Protein AF-A0A0G0E574-F1 (afdb_monomer_lite)

Radius of gyration: 15.04 Å; chains: 1; bounding box: 35×26×37 Å

Sequence (130 aa):
MSYLTFFKLIHERKYHKAELSLINTIENILSTIKKNGISKKPILDFCKAIYFDFNENYLDWIKTTGGCAKEEIDKLHSIKHDNYLIAHCRDSACIDDLLYEIITMITETEEQKNLKDLKYNLDCYRRLFC

pLDDT: mean 83.03, std 11.06, range [54.38, 93.81]

Structure (mmCIF, N/CA/C/O backbone):
data_AF-A0A0G0E574-F1
#
_entry.id   AF-A0A0G0E574-F1
#
loop_
_atom_site.group_PDB
_atom_site.id
_atom_site.type_symbol
_atom_site.label_atom_id
_atom_site.label_alt_id
_atom_site.label_comp_id
_atom_site.label_asym_id
_atom_site.label_entity_id
_atom_site.label_seq_id
_atom_site.pdbx_PDB_ins_code
_atom_site.Cartn_x
_atom_site.Cartn_y
_atom_site.Cartn_z
_atom_site.occupancy
_atom_site.B_iso_or_equiv
_atom_site.auth_seq_id
_atom_site.auth_comp_id
_atom_site.auth_asym_id
_atom_site.auth_atom_id
_atom_site.pdbx_PDB_model_num
ATOM 1 N N . MET A 1 1 ? -3.951 -10.198 1.399 1.00 58.38 1 MET A N 1
ATOM 2 C CA . MET A 1 1 ? -3.223 -9.899 0.146 1.00 58.38 1 MET A CA 1
ATOM 3 C C . MET A 1 1 ? -1.746 -9.781 0.501 1.00 58.38 1 MET A C 1
ATOM 5 O O . MET A 1 1 ? -1.471 -9.242 1.563 1.00 58.38 1 MET A O 1
ATOM 9 N N . SER A 1 2 ? -0.818 -10.355 -0.272 1.00 76.50 2 SER A N 1
ATOM 10 C CA . SER A 1 2 ? 0.621 -10.307 0.055 1.00 76.50 2 SER A CA 1
ATOM 11 C C . SER A 1 2 ? 1.290 -9.078 -0.566 1.00 76.50 2 SER A C 1
ATOM 13 O O . SER A 1 2 ? 0.888 -8.646 -1.648 1.00 76.50 2 SER A O 1
ATOM 15 N N . TYR A 1 3 ? 2.340 -8.551 0.072 1.00 81.56 3 TYR A N 1
ATOM 16 C CA . TYR A 1 3 ? 3.125 -7.421 -0.448 1.00 81.56 3 TYR A CA 1
ATOM 17 C C . TYR A 1 3 ? 3.733 -7.702 -1.840 1.00 81.56 3 TYR A C 1
ATOM 19 O O . TYR A 1 3 ? 3.821 -6.807 -2.676 1.00 81.56 3 TYR A O 1
ATOM 27 N N . LEU A 1 4 ? 4.002 -8.978 -2.152 1.00 87.31 4 LEU A N 1
ATOM 28 C CA . LEU A 1 4 ? 4.423 -9.450 -3.480 1.00 87.31 4 LEU A CA 1
ATOM 29 C C . LEU A 1 4 ? 3.456 -9.056 -4.608 1.00 87.31 4 LEU A C 1
ATOM 31 O O . LEU A 1 4 ? 3.872 -8.879 -5.752 1.00 87.31 4 LEU A O 1
ATOM 35 N N . THR A 1 5 ? 2.162 -8.920 -4.301 1.00 90.50 5 THR A N 1
ATOM 36 C CA . THR A 1 5 ? 1.163 -8.490 -5.290 1.00 90.50 5 THR A CA 1
ATOM 37 C C . THR A 1 5 ? 1.434 -7.056 -5.739 1.00 90.50 5 THR A C 1
ATOM 39 O O . THR A 1 5 ? 1.385 -6.777 -6.936 1.00 90.50 5 THR A O 1
ATOM 42 N N . PHE A 1 6 ? 1.782 -6.163 -4.806 1.00 91.81 6 PHE A N 1
ATOM 43 C CA . PHE A 1 6 ? 2.151 -4.787 -5.137 1.00 91.81 6 PHE A CA 1
ATOM 44 C C . PHE A 1 6 ? 3.429 -4.746 -5.960 1.00 91.81 6 PHE A C 1
ATOM 46 O O . PHE A 1 6 ? 3.446 -4.082 -6.990 1.00 91.81 6 PHE A O 1
ATOM 53 N N . PHE A 1 7 ? 4.450 -5.517 -5.578 1.00 91.06 7 PHE A N 1
ATOM 54 C CA . PHE A 1 7 ? 5.713 -5.575 -6.321 1.00 91.06 7 PHE A CA 1
ATOM 55 C C . PHE A 1 7 ? 5.492 -5.958 -7.778 1.00 91.06 7 PHE A C 1
ATOM 57 O O . PHE A 1 7 ? 5.930 -5.248 -8.678 1.00 91.06 7 PHE A O 1
ATOM 64 N N . LYS A 1 8 ? 4.720 -7.021 -8.022 1.00 90.56 8 LYS A N 1
ATOM 65 C CA . LYS A 1 8 ? 4.393 -7.451 -9.381 1.00 90.56 8 LYS A CA 1
ATOM 66 C C . LYS A 1 8 ? 3.634 -6.376 -10.163 1.00 90.56 8 LYS A C 1
ATOM 68 O O . LYS A 1 8 ? 3.961 -6.119 -11.317 1.00 90.56 8 LYS A O 1
ATOM 73 N N . LEU A 1 9 ? 2.624 -5.749 -9.559 1.00 92.44 9 LEU A N 1
ATOM 74 C CA . LEU A 1 9 ? 1.823 -4.725 -10.237 1.00 92.44 9 LEU A CA 1
ATOM 75 C C . LEU A 1 9 ? 2.640 -3.472 -10.561 1.00 92.44 9 LEU A C 1
ATOM 77 O O . LEU A 1 9 ? 2.501 -2.937 -11.658 1.00 92.44 9 LEU A O 1
ATOM 81 N N . ILE A 1 10 ? 3.493 -3.029 -9.639 1.00 89.75 10 ILE A N 1
ATOM 82 C CA . ILE A 1 10 ? 4.394 -1.891 -9.836 1.00 89.75 10 ILE A CA 1
ATOM 83 C C . ILE A 1 10 ? 5.430 -2.200 -10.916 1.00 89.75 10 ILE A C 1
ATOM 85 O O . ILE A 1 10 ? 5.599 -1.400 -11.834 1.00 89.75 10 ILE A O 1
ATOM 89 N N . HIS A 1 11 ? 6.036 -3.387 -10.877 1.00 87.62 11 HIS A 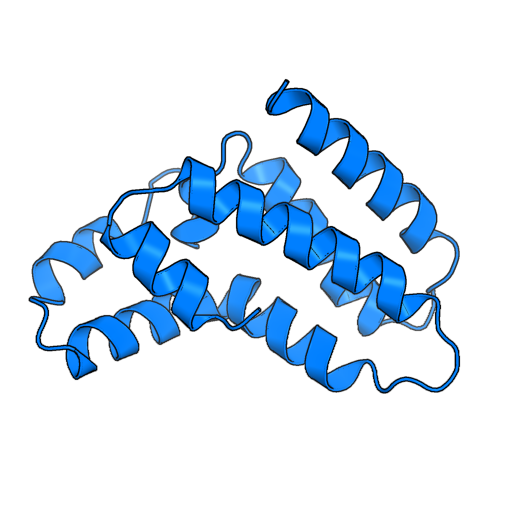N 1
ATOM 90 C CA . HIS A 1 11 ? 6.999 -3.827 -11.884 1.00 87.62 11 HIS A CA 1
ATOM 91 C C . HIS A 1 11 ? 6.392 -3.892 -13.291 1.00 87.62 11 HIS A C 1
ATOM 93 O O . HIS A 1 11 ? 6.981 -3.435 -14.265 1.00 87.62 11 HIS A O 1
ATOM 99 N N . GLU A 1 12 ? 5.157 -4.383 -13.403 1.00 88.75 12 GLU A N 1
ATOM 100 C CA . GLU A 1 12 ? 4.399 -4.407 -14.659 1.00 88.75 12 GLU A CA 1
ATOM 101 C C . GLU A 1 12 ? 3.798 -3.034 -15.034 1.00 88.75 12 GLU A C 1
ATOM 103 O O . GLU A 1 12 ? 3.011 -2.948 -15.980 1.00 88.75 12 GLU A O 1
ATOM 108 N N . ARG A 1 13 ? 4.125 -1.963 -14.293 1.00 88.50 13 ARG A N 1
ATOM 109 C CA . ARG A 1 13 ? 3.614 -0.588 -14.462 1.00 88.50 13 ARG A CA 1
ATOM 110 C C . ARG A 1 13 ? 2.087 -0.479 -14.423 1.00 88.50 13 ARG A C 1
ATOM 112 O O . ARG A 1 13 ? 1.484 0.438 -14.979 1.00 88.50 13 ARG A O 1
ATOM 119 N N . LYS A 1 14 ? 1.427 -1.410 -13.735 1.00 92.19 14 LYS A N 1
ATOM 120 C CA . LYS A 1 14 ? -0.027 -1.450 -13.521 1.00 92.19 14 LYS A CA 1
ATOM 121 C C . LYS A 1 14 ? -0.410 -0.620 -12.291 1.00 92.19 14 LYS A C 1
ATOM 123 O O . LYS A 1 14 ? -1.110 -1.115 -11.408 1.00 92.19 14 LYS A O 1
ATOM 128 N N . TYR A 1 15 ? 0.020 0.643 -12.248 1.00 90.69 15 TYR A N 1
ATOM 129 C CA . TYR A 1 15 ? -0.106 1.530 -11.081 1.00 90.69 15 TYR A CA 1
ATOM 130 C C . TYR A 1 15 ? -1.542 1.658 -10.572 1.00 90.69 15 TYR A C 1
ATOM 132 O O . TYR A 1 15 ? -1.799 1.415 -9.402 1.00 90.69 15 TYR A O 1
ATOM 140 N N . HIS A 1 16 ? -2.502 1.879 -11.471 1.00 91.81 16 HIS A N 1
ATOM 141 C CA . HIS A 1 16 ? -3.917 1.953 -11.103 1.00 91.81 16 HIS A CA 1
ATOM 142 C C . HIS A 1 16 ? -4.435 0.671 -10.423 1.00 91.81 16 HIS A C 1
ATOM 144 O O . HIS A 1 16 ? -5.230 0.725 -9.490 1.00 91.81 16 HIS A O 1
ATOM 150 N N . LYS A 1 17 ? -3.967 -0.512 -10.852 1.00 93.81 17 LYS A N 1
ATOM 151 C CA . LYS A 1 17 ? -4.337 -1.778 -10.198 1.00 93.81 17 LYS A CA 1
ATOM 152 C C . LYS A 1 17 ? -3.643 -1.939 -8.847 1.00 93.81 17 LYS A C 1
ATOM 154 O O . LYS A 1 17 ? -4.248 -2.501 -7.935 1.00 93.81 17 LYS A O 1
ATOM 159 N N . ALA A 1 18 ? -2.392 -1.488 -8.725 1.00 93.75 18 ALA A N 1
ATOM 160 C CA . ALA A 1 18 ? -1.659 -1.490 -7.459 1.00 93.75 18 ALA A CA 1
ATOM 161 C C . ALA A 1 18 ? -2.367 -0.601 -6.431 1.00 93.75 18 ALA A C 1
ATOM 163 O O . ALA A 1 18 ? -2.645 -1.036 -5.320 1.00 93.75 18 ALA A O 1
ATOM 164 N N . GLU A 1 19 ? -2.763 0.591 -6.852 1.00 93.56 19 GLU A N 1
ATOM 165 C CA . GLU A 1 19 ? -3.497 1.562 -6.055 1.00 93.56 19 GLU A CA 1
ATOM 166 C C . GLU A 1 19 ? -4.873 1.039 -5.606 1.00 93.56 19 GLU A C 1
ATOM 168 O O . GLU A 1 19 ? -5.169 1.022 -4.413 1.00 93.56 19 GLU A O 1
ATOM 173 N N . LEU A 1 20 ? -5.684 0.483 -6.516 1.00 92.62 20 LEU A N 1
ATOM 174 C CA . LEU A 1 20 ? -6.946 -0.178 -6.143 1.00 92.62 20 LEU A CA 1
ATOM 175 C C . LEU A 1 20 ? -6.730 -1.331 -5.151 1.00 92.62 20 LEU A C 1
ATOM 177 O O . LEU A 1 20 ? -7.525 -1.534 -4.233 1.00 92.62 20 LEU A O 1
ATOM 181 N N . SER A 1 21 ? -5.647 -2.093 -5.319 1.00 93.00 21 SER A N 1
ATOM 182 C CA . SER A 1 21 ? -5.291 -3.173 -4.393 1.00 93.00 21 SER A CA 1
ATOM 183 C C . SER A 1 21 ? -4.921 -2.633 -3.008 1.00 93.00 21 SER A C 1
ATOM 185 O O . SER A 1 21 ? -5.246 -3.267 -2.001 1.00 93.00 21 SER A O 1
ATOM 187 N N . LEU A 1 22 ? -4.291 -1.457 -2.943 1.00 93.12 22 LEU A N 1
ATOM 188 C CA . LEU A 1 22 ? -3.906 -0.794 -1.699 1.00 93.12 22 LEU A CA 1
ATOM 189 C C . LEU A 1 22 ? -5.149 -0.314 -0.953 1.00 93.12 22 LEU A C 1
ATOM 191 O O . LEU A 1 22 ? -5.332 -0.676 0.206 1.00 93.12 22 LEU A O 1
ATOM 195 N N . ILE A 1 23 ? -6.056 0.375 -1.648 1.00 92.62 23 ILE A N 1
ATOM 196 C CA . ILE A 1 23 ? -7.350 0.829 -1.114 1.00 92.62 23 ILE A CA 1
ATOM 197 C C . ILE A 1 23 ? -8.150 -0.344 -0.539 1.00 92.62 23 ILE A C 1
ATOM 199 O O . ILE A 1 23 ? -8.582 -0.301 0.612 1.00 92.62 23 ILE A O 1
ATOM 203 N N . ASN A 1 24 ? -8.306 -1.425 -1.309 1.00 91.88 24 ASN A N 1
ATOM 204 C CA . ASN A 1 24 ? -9.025 -2.617 -0.851 1.00 91.88 24 ASN A CA 1
ATOM 205 C C . ASN A 1 24 ? -8.341 -3.262 0.364 1.00 91.88 24 ASN A C 1
ATOM 207 O O . ASN A 1 24 ? -8.995 -3.845 1.231 1.00 91.88 24 ASN A O 1
ATOM 211 N N . THR A 1 25 ? -7.012 -3.191 0.441 1.00 91.81 25 THR A N 1
ATOM 212 C CA . THR A 1 25 ? -6.270 -3.702 1.596 1.00 91.81 25 THR A CA 1
ATOM 213 C C . THR A 1 25 ? -6.508 -2.835 2.829 1.00 91.81 25 THR A C 1
ATOM 215 O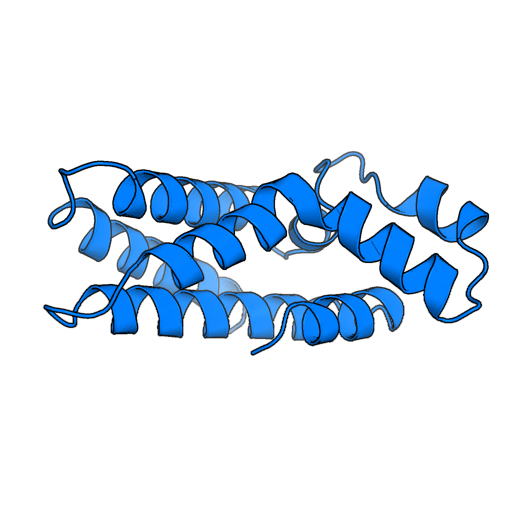 O . THR A 1 25 ? -6.808 -3.384 3.889 1.00 91.81 25 THR A O 1
ATOM 218 N N . ILE A 1 26 ? -6.474 -1.509 2.688 1.00 91.19 26 ILE A N 1
ATOM 219 C CA . ILE A 1 26 ? -6.800 -0.560 3.759 1.00 91.19 26 ILE A CA 1
ATOM 220 C C . ILE A 1 26 ? -8.226 -0.801 4.279 1.00 91.19 26 ILE A C 1
ATOM 222 O O . ILE A 1 26 ? -8.432 -0.927 5.484 1.00 91.19 26 ILE A O 1
ATOM 226 N N . GLU A 1 27 ? -9.210 -0.976 3.398 1.00 90.12 27 GLU A N 1
ATOM 227 C CA . GLU A 1 27 ? -10.597 -1.262 3.790 1.00 90.12 27 GLU A CA 1
ATOM 228 C C . GLU A 1 27 ? -10.721 -2.547 4.630 1.00 90.12 27 GLU A C 1
ATOM 230 O O . GLU A 1 27 ? -11.398 -2.582 5.669 1.00 90.12 27 GLU A O 1
ATOM 235 N N . ASN A 1 28 ? -10.021 -3.606 4.215 1.00 89.62 28 ASN A N 1
ATOM 236 C CA . ASN A 1 28 ? -9.964 -4.864 4.956 1.00 89.62 28 ASN A CA 1
ATOM 237 C C . ASN A 1 28 ? -9.306 -4.689 6.332 1.00 89.62 28 ASN A C 1
ATOM 239 O O . ASN A 1 28 ? -9.764 -5.279 7.317 1.00 89.62 28 ASN A O 1
ATOM 243 N N . ILE A 1 29 ? -8.265 -3.860 6.417 1.00 88.81 29 ILE A N 1
ATOM 244 C CA . ILE A 1 29 ? -7.578 -3.526 7.667 1.00 88.81 29 ILE A CA 1
ATOM 245 C C . ILE A 1 29 ? -8.531 -2.803 8.624 1.00 88.81 29 ILE A C 1
ATOM 247 O O . ILE A 1 29 ? -8.762 -3.292 9.734 1.00 88.81 29 ILE A O 1
ATOM 251 N N . LEU A 1 30 ? -9.165 -1.714 8.182 1.00 87.31 30 LEU A N 1
ATOM 252 C CA . LEU A 1 30 ? -10.114 -0.942 8.996 1.00 87.31 30 LEU A CA 1
ATOM 253 C C . LEU A 1 30 ? -11.312 -1.795 9.453 1.00 87.31 30 LEU A C 1
ATOM 255 O O . LEU A 1 30 ? -11.860 -1.596 10.541 1.00 87.31 30 LEU A O 1
ATOM 259 N N . SER A 1 31 ? -11.719 -2.776 8.646 1.00 86.69 31 SER A N 1
ATOM 260 C CA . SER A 1 31 ? -12.775 -3.735 8.999 1.00 86.69 31 SER A CA 1
ATOM 261 C C . SER A 1 31 ? -12.320 -4.782 10.020 1.00 86.69 31 SER A C 1
ATOM 263 O O . SER A 1 31 ? -13.121 -5.233 10.842 1.00 86.69 31 SER A O 1
ATOM 265 N N . THR A 1 32 ? -11.042 -5.161 9.992 1.00 84.62 32 THR A N 1
ATOM 266 C CA . THR A 1 32 ? -10.456 -6.151 10.907 1.00 84.62 32 THR A CA 1
ATOM 267 C C . THR A 1 32 ? -10.169 -5.550 12.278 1.00 84.62 32 THR A C 1
ATOM 269 O O . THR A 1 32 ? -10.464 -6.192 13.281 1.00 84.62 32 THR A O 1
ATOM 272 N N . ILE A 1 33 ? -9.693 -4.303 12.339 1.00 79.38 33 ILE A N 1
ATOM 273 C CA . ILE A 1 33 ? -9.398 -3.594 13.600 1.00 79.38 33 ILE A CA 1
ATOM 274 C C . ILE A 1 33 ? -10.639 -3.473 14.499 1.00 79.38 33 ILE A C 1
ATOM 276 O O . ILE A 1 33 ? -10.520 -3.479 15.720 1.00 79.38 33 ILE A O 1
ATOM 280 N N . LYS A 1 34 ? -11.845 -3.452 13.917 1.00 72.62 34 LYS A N 1
ATOM 281 C CA . LYS A 1 34 ? -13.119 -3.443 14.656 1.00 72.62 34 LYS A CA 1
ATOM 282 C C . LYS A 1 34 ? -13.382 -4.734 15.454 1.00 72.62 34 LYS A C 1
ATOM 284 O O . LYS A 1 34 ? -14.242 -4.745 16.333 1.00 72.62 34 LYS A O 1
ATOM 289 N N 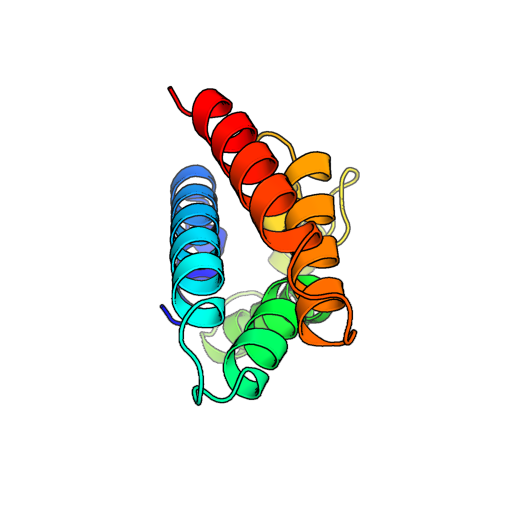. LYS A 1 35 ? -12.718 -5.847 15.128 1.00 74.56 35 LYS A N 1
ATOM 290 C CA . LYS A 1 35 ? -12.979 -7.151 15.751 1.00 74.56 35 LYS A CA 1
ATOM 291 C C . LYS A 1 35 ? -12.151 -7.302 17.030 1.00 74.56 35 LYS A C 1
ATOM 293 O O . LYS A 1 35 ? -10.944 -7.527 16.973 1.00 74.56 35 LYS A O 1
ATOM 298 N N . ASN A 1 36 ? -12.823 -7.223 18.179 1.00 67.44 36 ASN A N 1
ATOM 299 C CA . ASN A 1 36 ? -12.214 -7.460 19.490 1.00 67.44 36 ASN A CA 1
ATOM 300 C C . ASN A 1 36 ? -11.511 -8.830 19.532 1.00 67.44 36 ASN A C 1
ATOM 302 O O . ASN A 1 36 ? -12.086 -9.836 19.118 1.00 67.44 36 ASN A O 1
ATOM 306 N N . GLY A 1 37 ? -10.278 -8.865 20.047 1.00 67.56 37 GLY A N 1
ATOM 307 C CA . GLY A 1 37 ? -9.505 -10.098 20.249 1.00 67.56 37 GLY A CA 1
ATOM 308 C C . GLY A 1 37 ? -8.605 -10.529 19.084 1.00 67.56 37 GLY A C 1
ATOM 309 O O . GLY A 1 37 ? -7.874 -11.506 19.230 1.00 67.56 37 GLY A O 1
ATOM 310 N N . ILE A 1 38 ? -8.601 -9.816 17.950 1.00 77.06 38 ILE A N 1
ATOM 311 C CA . ILE A 1 38 ? -7.631 -10.062 16.872 1.00 77.06 38 ILE A CA 1
ATOM 312 C C . ILE A 1 38 ? -6.330 -9.312 17.171 1.00 77.06 38 ILE A C 1
ATOM 314 O O . ILE A 1 38 ? -6.340 -8.117 17.463 1.00 77.06 38 ILE A O 1
ATOM 318 N N . SER A 1 39 ? -5.195 -10.008 17.063 1.00 83.19 39 SER A N 1
ATOM 319 C CA . SER A 1 39 ? -3.881 -9.369 17.153 1.00 83.19 39 SER A CA 1
ATOM 320 C C . SER A 1 39 ? -3.712 -8.347 16.031 1.00 83.19 39 SER A C 1
ATOM 322 O O . SER A 1 39 ? -3.812 -8.685 14.851 1.00 83.19 39 SER A O 1
ATOM 324 N N . LYS A 1 40 ? -3.418 -7.099 16.399 1.00 86.06 40 LYS A N 1
ATOM 325 C CA . LYS A 1 40 ? -3.161 -6.014 15.442 1.00 86.06 40 LYS A CA 1
ATOM 326 C C . LYS A 1 40 ? -1.722 -5.997 14.933 1.00 86.06 40 LYS A C 1
ATOM 328 O O . LYS A 1 40 ? -1.432 -5.305 13.965 1.00 86.06 40 LYS A O 1
ATOM 333 N N . LYS A 1 41 ? -0.826 -6.786 15.536 1.00 87.12 41 LYS A N 1
ATOM 334 C CA . LYS A 1 41 ? 0.593 -6.829 15.163 1.00 87.12 41 LYS A CA 1
ATOM 335 C C . LYS A 1 41 ? 0.821 -7.168 13.678 1.00 87.12 41 LYS A C 1
ATOM 337 O O . LYS A 1 41 ? 1.504 -6.394 13.026 1.00 87.12 41 LYS A O 1
ATOM 342 N N . PRO A 1 42 ? 0.197 -8.210 13.091 1.00 87.94 42 PRO A N 1
ATOM 343 C CA . PRO A 1 42 ? 0.386 -8.509 11.667 1.00 87.94 42 PRO A CA 1
ATOM 344 C C . PRO A 1 42 ? -0.099 -7.390 10.737 1.00 87.94 42 PRO A C 1
ATOM 346 O O . PRO A 1 42 ? 0.445 -7.201 9.654 1.00 87.94 42 PRO A O 1
ATOM 349 N N . ILE A 1 43 ? -1.134 -6.655 11.154 1.00 87.81 43 ILE A N 1
ATOM 350 C CA . ILE A 1 43 ? -1.656 -5.502 10.415 1.00 87.81 43 ILE A CA 1
ATOM 351 C C . ILE A 1 43 ? -0.642 -4.360 10.469 1.00 87.81 43 ILE A C 1
ATOM 353 O O . ILE A 1 43 ? -0.321 -3.783 9.436 1.00 87.81 43 ILE A O 1
ATOM 357 N N . LEU A 1 44 ? -0.118 -4.070 11.662 1.00 88.81 44 LEU A N 1
ATOM 358 C CA . LEU A 1 44 ? 0.903 -3.049 11.860 1.00 88.81 44 LEU A CA 1
ATOM 359 C C . LEU A 1 44 ? 2.162 -3.348 11.044 1.00 88.81 44 LEU A C 1
ATOM 361 O O . LEU A 1 44 ? 2.648 -2.469 10.340 1.00 88.81 44 LEU A O 1
ATOM 365 N N . ASP A 1 45 ? 2.658 -4.584 11.114 1.00 90.12 45 ASP A N 1
ATOM 366 C CA . ASP A 1 45 ? 3.847 -5.025 10.382 1.00 90.12 45 ASP A CA 1
ATOM 367 C C . ASP A 1 45 ? 3.636 -4.863 8.868 1.00 90.12 45 ASP A C 1
ATOM 369 O O . ASP A 1 45 ? 4.508 -4.359 8.164 1.00 90.12 45 ASP A O 1
ATOM 373 N N . PHE A 1 46 ? 2.444 -5.206 8.367 1.00 89.62 46 PHE A N 1
ATOM 374 C CA . PHE A 1 46 ? 2.086 -4.988 6.968 1.00 89.62 46 PHE A CA 1
ATOM 375 C C . PHE A 1 46 ? 2.060 -3.499 6.591 1.00 89.62 46 PHE A C 1
ATOM 377 O O . PHE A 1 46 ? 2.645 -3.119 5.577 1.00 89.62 46 PHE A O 1
ATOM 384 N N . CYS A 1 47 ? 1.399 -2.651 7.384 1.00 89.31 47 CYS A N 1
ATOM 385 C CA . CYS A 1 47 ? 1.332 -1.214 7.117 1.00 89.31 47 CYS A CA 1
ATOM 386 C C . CYS A 1 47 ? 2.726 -0.581 7.115 1.00 89.31 47 CYS A C 1
ATOM 388 O O . CYS A 1 47 ? 3.031 0.186 6.208 1.00 89.31 47 CYS A O 1
ATOM 390 N N . LYS A 1 48 ? 3.592 -0.952 8.065 1.00 91.19 48 LYS A N 1
ATOM 391 C CA . LYS A 1 48 ? 4.985 -0.488 8.107 1.00 91.19 48 LYS A CA 1
ATOM 392 C C . LYS A 1 48 ? 5.779 -0.935 6.883 1.00 91.19 48 LYS A C 1
ATOM 394 O O . LYS A 1 48 ? 6.433 -0.102 6.267 1.00 91.19 48 LYS A O 1
ATOM 399 N N . ALA A 1 49 ? 5.641 -2.196 6.474 1.00 91.06 49 ALA A N 1
ATOM 400 C CA . ALA A 1 49 ? 6.326 -2.709 5.291 1.00 91.06 49 ALA A CA 1
ATOM 401 C C . ALA A 1 49 ? 5.897 -1.993 3.997 1.00 91.06 49 ALA A C 1
ATOM 403 O O . ALA A 1 49 ? 6.712 -1.793 3.100 1.00 91.06 49 ALA A O 1
ATOM 404 N N . I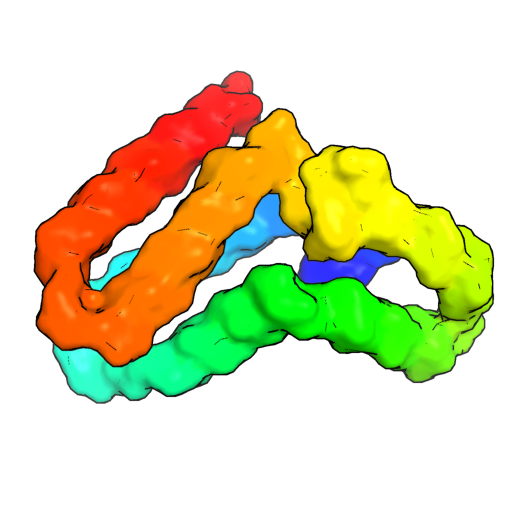LE A 1 50 ? 4.620 -1.610 3.885 1.00 92.06 50 ILE A N 1
ATOM 405 C CA . ILE A 1 50 ? 4.108 -0.836 2.746 1.00 92.06 50 ILE A CA 1
ATOM 406 C C . ILE A 1 50 ? 4.510 0.635 2.822 1.00 92.06 50 ILE A C 1
ATOM 408 O O . ILE A 1 50 ? 4.750 1.233 1.781 1.00 92.06 50 ILE A O 1
ATOM 412 N N . TYR A 1 51 ? 4.545 1.229 4.010 1.00 92.06 51 TYR A N 1
ATOM 413 C CA . TYR A 1 51 ? 4.738 2.667 4.167 1.00 92.06 51 TYR A CA 1
ATOM 414 C C . TYR A 1 51 ? 6.222 3.052 4.235 1.00 92.06 51 TYR A C 1
ATOM 416 O O . TYR A 1 51 ? 6.676 3.880 3.448 1.00 92.06 51 TYR A O 1
ATOM 424 N N . PHE A 1 52 ? 6.992 2.400 5.108 1.00 90.56 52 PHE A N 1
ATOM 425 C CA . PHE A 1 52 ? 8.401 2.711 5.358 1.00 90.56 52 PHE A CA 1
ATOM 426 C C . PHE A 1 52 ? 9.354 1.881 4.492 1.00 90.56 52 PHE A C 1
ATOM 428 O O . PHE A 1 52 ? 10.278 2.426 3.895 1.00 90.56 52 PHE A O 1
ATOM 435 N N . ASP A 1 53 ? 9.100 0.576 4.368 1.00 91.12 53 ASP A N 1
ATOM 436 C CA . ASP A 1 53 ? 10.109 -0.364 3.852 1.00 91.12 53 ASP A CA 1
ATOM 437 C C . ASP A 1 53 ? 9.864 -0.780 2.388 1.00 91.12 53 ASP A C 1
ATOM 439 O O . ASP A 1 53 ? 10.519 -1.687 1.867 1.00 91.12 53 ASP A O 1
ATOM 443 N N . PHE A 1 54 ? 8.887 -0.172 1.702 1.00 91.12 54 PHE A N 1
ATOM 444 C CA . PHE A 1 54 ? 8.417 -0.672 0.404 1.00 91.12 54 PHE A CA 1
ATOM 445 C C . PHE A 1 54 ? 9.525 -0.715 -0.643 1.00 91.12 54 PHE A C 1
ATOM 447 O O . PHE A 1 54 ? 9.685 -1.731 -1.316 1.00 91.12 54 PHE A O 1
ATOM 454 N N . ASN A 1 55 ? 10.291 0.370 -0.777 1.00 88.62 55 ASN A N 1
ATOM 455 C CA . ASN A 1 55 ? 11.338 0.463 -1.789 1.00 88.62 55 ASN A CA 1
ATOM 456 C C . ASN A 1 55 ? 12.437 -0.572 -1.560 1.00 88.62 55 ASN A C 1
ATOM 458 O O . ASN A 1 55 ? 12.834 -1.245 -2.506 1.00 88.62 55 ASN A O 1
ATOM 462 N N . GLU A 1 56 ? 12.901 -0.726 -0.319 1.00 88.12 56 GLU A N 1
ATOM 463 C CA . GLU A 1 56 ? 13.929 -1.708 0.033 1.00 88.12 56 GLU A CA 1
ATOM 464 C C . GLU A 1 56 ? 13.448 -3.130 -0.282 1.00 88.12 56 GLU A C 1
ATOM 466 O O . GLU A 1 56 ? 14.095 -3.860 -1.037 1.00 88.12 56 GLU A O 1
ATOM 471 N N . ASN A 1 57 ? 12.247 -3.483 0.183 1.00 90.25 57 ASN A N 1
ATOM 472 C CA . ASN A 1 57 ? 11.671 -4.800 -0.072 1.00 90.25 57 ASN A CA 1
ATOM 473 C C . ASN A 1 57 ? 11.414 -5.054 -1.569 1.00 90.25 57 ASN A C 1
ATOM 475 O O . ASN A 1 57 ? 11.599 -6.172 -2.058 1.00 90.25 57 ASN A O 1
ATOM 479 N N . TYR A 1 58 ? 10.989 -4.029 -2.312 1.00 88.88 58 TYR A N 1
ATOM 480 C CA . TYR A 1 58 ? 10.776 -4.119 -3.754 1.00 88.88 58 TYR A CA 1
ATOM 481 C C . TYR A 1 58 ? 12.097 -4.325 -4.503 1.00 88.88 58 TYR A C 1
ATOM 483 O O . TYR A 1 58 ? 12.168 -5.152 -5.415 1.00 88.88 58 TYR A O 1
ATOM 491 N N . LEU A 1 59 ? 13.163 -3.639 -4.089 1.00 86.38 59 LEU A N 1
ATOM 492 C CA . LEU A 1 59 ? 14.496 -3.802 -4.662 1.00 86.38 59 LEU A CA 1
ATOM 493 C C . LEU A 1 59 ? 15.047 -5.202 -4.466 1.00 86.38 59 LEU A C 1
ATOM 495 O O . LEU A 1 59 ? 15.568 -5.799 -5.412 1.00 86.38 59 LEU A O 1
ATOM 499 N N . ASP A 1 60 ? 14.924 -5.739 -3.262 1.00 88.12 60 ASP A N 1
ATOM 500 C CA . ASP A 1 60 ? 15.386 -7.091 -2.977 1.00 88.12 60 ASP A CA 1
ATOM 501 C C . ASP A 1 60 ? 14.568 -8.135 -3.742 1.00 88.12 60 ASP A C 1
ATOM 503 O O . ASP A 1 60 ? 15.121 -9.096 -4.290 1.00 88.12 60 ASP A O 1
ATOM 507 N N . TRP A 1 61 ? 13.266 -7.905 -3.908 1.00 89.75 61 TRP A N 1
ATOM 508 C CA . TRP A 1 61 ? 12.436 -8.729 -4.780 1.00 89.75 61 TRP A CA 1
ATOM 509 C C . TRP A 1 61 ? 12.875 -8.675 -6.259 1.00 89.75 61 TRP A C 1
ATOM 511 O O . TRP A 1 61 ? 12.956 -9.718 -6.913 1.00 89.75 61 TRP A O 1
ATOM 521 N N . ILE A 1 62 ? 13.237 -7.507 -6.802 1.00 87.25 62 ILE A N 1
ATOM 522 C CA . ILE A 1 62 ? 13.763 -7.406 -8.179 1.00 87.25 62 ILE A CA 1
ATOM 523 C C . ILE A 1 62 ? 15.083 -8.178 -8.323 1.00 87.25 62 ILE A C 1
ATOM 525 O O . ILE A 1 62 ? 15.257 -8.937 -9.280 1.00 87.25 62 ILE A O 1
ATOM 529 N N . LYS A 1 63 ? 16.011 -8.018 -7.368 1.00 84.75 63 LYS A N 1
ATOM 530 C CA . LYS A 1 63 ? 17.313 -8.710 -7.391 1.00 84.75 63 LYS A CA 1
ATOM 531 C C . LYS A 1 63 ? 17.140 -10.229 -7.385 1.00 84.75 63 LYS A C 1
ATOM 533 O O . LYS A 1 63 ? 17.822 -10.931 -8.127 1.00 84.75 63 LYS A O 1
ATOM 538 N N . THR A 1 64 ? 16.218 -10.738 -6.569 1.00 86.31 64 THR A N 1
ATOM 539 C CA . THR A 1 64 ? 15.962 -12.183 -6.440 1.00 86.31 64 THR A CA 1
ATOM 540 C C . THR A 1 64 ? 15.243 -12.784 -7.646 1.00 86.31 64 THR A C 1
ATOM 542 O O . THR A 1 64 ? 15.409 -13.969 -7.924 1.00 86.31 64 THR A O 1
ATOM 545 N N . THR A 1 65 ? 14.483 -11.986 -8.398 1.00 83.06 65 THR A N 1
ATOM 546 C CA . THR A 1 65 ? 13.767 -12.434 -9.605 1.00 83.06 65 THR A CA 1
ATOM 547 C C . THR A 1 65 ? 14.588 -12.308 -10.895 1.00 83.06 65 THR A C 1
ATOM 549 O O . THR A 1 65 ? 14.085 -12.623 -11.972 1.00 83.06 65 THR A O 1
ATOM 552 N N . GLY A 1 66 ? 15.864 -11.909 -10.800 1.00 70.62 66 GLY A N 1
ATOM 553 C CA . GLY A 1 66 ? 16.783 -11.809 -11.940 1.00 70.62 66 GLY A CA 1
ATOM 554 C C . GLY A 1 66 ? 16.580 -10.562 -12.807 1.00 70.62 66 GLY A C 1
ATOM 555 O O . GLY A 1 66 ? 17.102 -10.503 -13.920 1.00 70.62 66 GLY A O 1
ATOM 556 N N . GLY A 1 67 ? 15.826 -9.570 -12.322 1.00 67.62 67 GLY A N 1
ATOM 557 C CA . GLY A 1 67 ? 15.649 -8.291 -13.005 1.00 67.62 67 GLY A CA 1
ATOM 558 C C . GLY A 1 67 ? 16.890 -7.397 -12.906 1.00 67.62 67 GLY A C 1
ATOM 559 O O . GLY A 1 67 ? 17.670 -7.481 -11.954 1.00 67.62 67 GLY A O 1
ATOM 560 N N . CYS A 1 68 ? 17.074 -6.497 -13.878 1.00 65.25 68 CYS A N 1
ATOM 561 C CA . CYS A 1 68 ? 18.152 -5.506 -13.840 1.00 65.25 68 CYS A CA 1
ATOM 562 C C . CYS A 1 68 ? 17.823 -4.414 -12.805 1.00 65.25 68 CYS A C 1
ATOM 564 O O . CYS A 1 68 ? 17.243 -3.381 -13.131 1.00 65.25 68 CYS A O 1
ATOM 566 N N . ALA A 1 69 ? 18.178 -4.652 -11.538 1.00 63.41 69 ALA A N 1
ATOM 567 C CA . ALA A 1 69 ? 17.832 -3.767 -10.424 1.00 63.41 69 ALA A CA 1
ATOM 568 C C . ALA A 1 69 ? 18.342 -2.328 -10.611 1.00 63.41 69 ALA A C 1
ATOM 570 O O . ALA A 1 69 ? 17.685 -1.393 -10.178 1.00 63.41 69 ALA A O 1
ATOM 571 N N . LYS A 1 70 ? 19.481 -2.125 -11.285 1.00 57.88 70 LYS A N 1
ATOM 572 C CA . LYS A 1 70 ? 20.144 -0.814 -11.375 1.00 57.88 70 LYS A CA 1
ATOM 573 C C . LYS A 1 70 ? 19.331 0.242 -12.134 1.00 57.88 70 LYS A C 1
ATOM 575 O O . LYS A 1 70 ? 19.232 1.367 -11.668 1.00 57.88 70 LYS A O 1
ATOM 580 N N . GLU A 1 71 ? 18.704 -0.123 -13.251 1.00 60.91 71 GLU A N 1
ATOM 581 C CA . GLU A 1 71 ? 17.872 0.808 -14.031 1.00 60.91 71 GLU A CA 1
ATOM 582 C C . GLU A 1 71 ? 16.504 1.081 -13.395 1.00 60.91 71 GLU A C 1
ATOM 584 O O . GLU A 1 71 ? 15.843 2.060 -13.752 1.00 60.91 71 GLU A O 1
ATOM 589 N N . GLU A 1 72 ? 16.052 0.197 -12.506 1.00 63.03 72 GLU A N 1
ATOM 590 C CA . GLU A 1 72 ? 14.814 0.362 -11.745 1.00 63.03 72 GLU A CA 1
ATOM 591 C C . GLU A 1 72 ? 15.065 1.186 -10.473 1.00 63.03 72 GLU A C 1
ATOM 593 O O . GLU A 1 72 ? 14.259 2.064 -10.189 1.00 63.03 72 GLU A O 1
ATOM 598 N N . ILE A 1 73 ? 16.208 0.999 -9.785 1.00 60.78 73 ILE A N 1
ATOM 599 C CA . ILE A 1 73 ? 16.658 1.784 -8.612 1.00 60.78 73 ILE A CA 1
ATOM 600 C C . ILE A 1 73 ? 16.602 3.287 -8.895 1.00 60.78 73 ILE A C 1
ATOM 602 O O . ILE A 1 73 ? 15.964 4.021 -8.143 1.00 60.78 73 ILE A O 1
ATOM 606 N N . ASP A 1 74 ? 17.204 3.732 -10.002 1.00 59.84 74 ASP A N 1
ATOM 607 C CA . ASP A 1 74 ? 17.256 5.155 -10.372 1.00 59.84 74 ASP A CA 1
ATOM 608 C C . ASP A 1 74 ? 15.862 5.747 -10.662 1.00 59.84 74 ASP A C 1
ATOM 610 O O . ASP A 1 74 ? 15.693 6.965 -10.700 1.00 59.84 74 ASP A O 1
ATOM 614 N N . LYS A 1 75 ? 14.848 4.891 -10.858 1.00 62.06 75 LYS A N 1
ATOM 615 C CA . LYS A 1 75 ? 13.450 5.278 -11.086 1.00 62.06 75 LYS A CA 1
ATOM 616 C C . LYS A 1 75 ? 12.563 5.127 -9.850 1.00 62.06 75 LYS A C 1
ATOM 618 O O . LYS A 1 75 ? 11.438 5.615 -9.902 1.00 62.06 75 LYS A O 1
ATOM 623 N N . LEU A 1 76 ? 13.019 4.470 -8.775 1.00 61.19 76 LEU A N 1
ATOM 624 C CA . LEU A 1 76 ? 12.192 4.222 -7.582 1.00 61.19 76 LEU A CA 1
ATOM 625 C C . LEU A 1 76 ? 11.907 5.476 -6.764 1.00 61.19 76 LEU A C 1
ATOM 627 O O . LEU A 1 76 ? 10.920 5.532 -6.037 1.00 61.19 76 LEU A O 1
ATOM 631 N N . HIS A 1 77 ? 12.763 6.481 -6.877 1.00 58.69 77 HIS A N 1
ATOM 632 C CA . HIS A 1 77 ? 12.550 7.756 -6.221 1.00 58.69 77 HIS A CA 1
ATOM 633 C C . HIS A 1 77 ? 11.843 8.673 -7.207 1.00 58.69 77 HIS A C 1
ATOM 635 O O . HIS A 1 77 ? 12.373 9.009 -8.269 1.00 58.69 77 HIS A O 1
ATOM 641 N N . SER A 1 78 ? 10.619 9.067 -6.870 1.00 61.38 78 SER A N 1
ATOM 642 C CA . SER A 1 78 ? 9.938 10.117 -7.613 1.00 61.38 78 SER A CA 1
ATOM 643 C C . SER A 1 78 ? 10.232 11.461 -6.955 1.00 61.38 78 SER A C 1
ATOM 645 O O . SER A 1 78 ? 10.373 11.548 -5.741 1.00 61.38 78 SER A O 1
ATOM 647 N N . ILE A 1 79 ? 10.214 12.542 -7.735 1.00 62.66 79 ILE A N 1
ATOM 648 C CA . ILE A 1 79 ? 10.290 13.912 -7.193 1.00 62.66 79 ILE A CA 1
ATOM 649 C C . ILE A 1 79 ? 9.139 14.191 -6.203 1.00 62.66 79 ILE A C 1
ATOM 651 O O . ILE A 1 79 ? 9.234 15.089 -5.374 1.00 62.66 79 ILE A O 1
ATOM 655 N N . LYS A 1 80 ? 8.031 13.444 -6.306 1.00 64.62 80 LYS A N 1
ATOM 656 C CA . LYS A 1 80 ? 6.812 13.674 -5.526 1.00 64.62 80 LYS A CA 1
ATOM 657 C C . LYS A 1 80 ? 6.805 12.966 -4.174 1.00 64.62 80 LYS A C 1
ATOM 659 O O . LYS A 1 80 ? 6.134 13.443 -3.268 1.00 64.62 80 LYS A O 1
ATOM 664 N N . HIS A 1 81 ? 7.461 11.813 -4.075 1.00 73.44 81 HIS A N 1
ATOM 665 C CA . HIS A 1 81 ? 7.402 10.947 -2.905 1.00 73.44 81 HIS A CA 1
ATOM 666 C C . HIS A 1 81 ? 8.520 9.900 -2.931 1.00 73.44 81 HIS A C 1
ATOM 668 O O . HIS A 1 81 ? 8.799 9.329 -3.995 1.00 73.44 81 HIS A O 1
ATOM 674 N N . ASP A 1 82 ? 9.096 9.618 -1.760 1.00 81.12 82 ASP A N 1
ATOM 675 C CA . ASP A 1 82 ? 10.178 8.642 -1.600 1.00 81.12 82 ASP A CA 1
ATOM 676 C C . ASP A 1 82 ? 9.680 7.201 -1.708 1.00 81.12 82 ASP A C 1
ATOM 678 O O . ASP A 1 82 ? 10.391 6.353 -2.224 1.00 81.12 82 ASP A O 1
ATOM 682 N N . ASN A 1 83 ? 8.446 6.907 -1.301 1.00 89.25 83 ASN A N 1
ATOM 683 C CA . ASN A 1 83 ? 7.837 5.589 -1.499 1.00 89.25 83 ASN A CA 1
ATOM 684 C C . ASN A 1 83 ? 7.286 5.435 -2.930 1.00 89.25 83 ASN A C 1
ATOM 686 O O . ASN A 1 83 ? 6.346 6.140 -3.307 1.00 89.25 83 ASN A O 1
ATOM 690 N N . TYR A 1 84 ? 7.828 4.486 -3.703 1.00 87.88 84 TYR A N 1
ATOM 691 C CA . TYR A 1 84 ? 7.530 4.325 -5.130 1.00 87.88 84 TYR A CA 1
ATOM 692 C C . TYR A 1 84 ? 6.079 3.916 -5.420 1.00 87.88 84 TYR A C 1
ATOM 694 O O . TYR A 1 84 ? 5.496 4.347 -6.415 1.00 87.88 84 TYR A O 1
ATOM 702 N N . LEU A 1 85 ? 5.458 3.112 -4.552 1.00 90.94 85 LEU A N 1
ATOM 703 C CA . LEU A 1 85 ? 4.040 2.764 -4.683 1.00 90.94 85 LEU A CA 1
ATOM 704 C C . LEU A 1 85 ? 3.160 4.006 -4.491 1.00 90.94 85 LEU A C 1
ATOM 706 O O . LEU A 1 85 ? 2.284 4.274 -5.313 1.00 90.94 85 LEU A O 1
ATOM 710 N N . ILE A 1 86 ? 3.418 4.771 -3.429 1.00 91.62 86 ILE A N 1
ATOM 711 C CA . ILE A 1 86 ? 2.633 5.961 -3.063 1.00 91.62 86 ILE A CA 1
ATOM 712 C C . ILE A 1 86 ? 2.822 7.080 -4.096 1.00 91.62 86 ILE A C 1
ATOM 714 O O . ILE A 1 86 ? 1.850 7.708 -4.511 1.00 91.62 86 ILE A O 1
ATOM 718 N N . ALA A 1 87 ? 4.046 7.269 -4.595 1.00 89.94 87 ALA A N 1
ATOM 719 C CA . ALA A 1 87 ? 4.390 8.231 -5.645 1.00 89.94 87 ALA A CA 1
ATOM 720 C C . ALA A 1 87 ? 3.523 8.122 -6.909 1.00 89.94 87 ALA A C 1
ATOM 722 O O . ALA A 1 87 ? 3.299 9.113 -7.610 1.00 89.94 87 ALA A O 1
ATOM 723 N N . HIS A 1 88 ? 3.083 6.903 -7.222 1.00 89.69 88 HIS A N 1
ATOM 724 C CA . HIS A 1 88 ? 2.293 6.588 -8.407 1.00 89.69 88 HIS A CA 1
ATOM 725 C C . HIS A 1 88 ? 0.789 6.481 -8.137 1.00 89.69 88 HIS A C 1
ATOM 727 O O . HIS A 1 88 ? 0.032 6.166 -9.059 1.00 89.69 88 HIS A O 1
ATOM 733 N N . CYS A 1 89 ? 0.352 6.767 -6.912 1.00 90.56 89 CYS A N 1
ATOM 734 C CA . CYS A 1 89 ? -1.057 6.942 -6.604 1.00 90.56 89 CYS A CA 1
ATOM 735 C C . CYS A 1 89 ? -1.563 8.293 -7.149 1.00 90.56 89 CYS A C 1
ATOM 737 O O . CYS A 1 89 ? -0.809 9.257 -7.306 1.00 90.56 89 CYS A O 1
ATOM 739 N N . ARG A 1 90 ? -2.854 8.356 -7.475 1.00 90.50 90 ARG A N 1
ATOM 740 C CA . ARG A 1 90 ? -3.565 9.504 -8.050 1.00 90.50 90 ARG A CA 1
ATOM 741 C C . ARG A 1 90 ? -3.479 10.729 -7.149 1.00 90.50 90 ARG A C 1
ATOM 743 O O . ARG A 1 90 ? -3.281 11.832 -7.650 1.00 90.50 90 ARG A O 1
ATOM 750 N N . ASP A 1 91 ? -3.595 10.514 -5.848 1.00 90.06 91 ASP A N 1
ATOM 751 C CA . ASP A 1 91 ? -3.305 11.506 -4.820 1.00 90.06 91 ASP A CA 1
ATOM 752 C C . ASP A 1 91 ? -2.381 10.853 -3.784 1.00 90.06 91 ASP A C 1
ATOM 754 O O . ASP A 1 91 ? -2.792 10.019 -2.975 1.00 90.06 91 ASP A O 1
ATOM 758 N N . SER A 1 92 ? -1.086 11.141 -3.917 1.00 90.25 92 SER A N 1
ATOM 759 C CA . SER A 1 92 ? -0.036 10.548 -3.092 1.00 90.25 92 SER A CA 1
ATOM 760 C C . SER A 1 92 ? -0.084 11.064 -1.657 1.00 90.25 92 SER A C 1
ATOM 762 O O . SER A 1 92 ? 0.161 10.286 -0.747 1.00 90.25 92 SER A O 1
ATOM 764 N N . ALA A 1 93 ? -0.438 12.337 -1.451 1.00 89.56 93 ALA A N 1
ATOM 765 C CA . ALA A 1 93 ? -0.501 12.941 -0.122 1.00 89.56 93 ALA A CA 1
ATOM 766 C C . ALA A 1 93 ? -1.618 12.306 0.713 1.00 89.56 93 ALA A C 1
ATOM 768 O O . ALA A 1 93 ? -1.378 11.865 1.830 1.00 89.56 93 ALA A O 1
ATOM 769 N N . CYS A 1 94 ? -2.815 12.154 0.139 1.00 90.31 94 CYS A N 1
ATOM 770 C CA . CYS A 1 94 ? -3.934 11.575 0.878 1.00 90.31 94 CYS A CA 1
ATOM 771 C C . CYS A 1 94 ? -3.712 10.091 1.237 1.00 90.31 94 CYS A C 1
ATOM 773 O O . CYS A 1 94 ? -4.098 9.661 2.322 1.00 90.31 94 CYS A O 1
ATOM 775 N N . ILE A 1 95 ? -3.075 9.296 0.363 1.00 91.06 95 ILE A N 1
ATOM 776 C CA . ILE A 1 95 ? -2.720 7.904 0.703 1.00 91.06 95 ILE A CA 1
ATOM 777 C C . ILE A 1 95 ? -1.607 7.831 1.741 1.00 91.06 95 ILE A C 1
ATOM 779 O O . ILE A 1 95 ? -1.646 6.934 2.586 1.00 91.06 95 ILE A O 1
ATOM 783 N N . ASP A 1 96 ? -0.642 8.746 1.679 1.00 91.06 96 ASP A N 1
ATOM 784 C CA . ASP A 1 96 ? 0.420 8.836 2.673 1.00 91.06 96 ASP A CA 1
ATOM 785 C C . ASP A 1 96 ? -0.166 9.101 4.069 1.00 91.06 96 ASP A C 1
ATOM 787 O O . ASP A 1 96 ? 0.017 8.288 4.980 1.00 91.06 96 ASP A O 1
ATOM 791 N N . ASP A 1 97 ? -1.000 10.139 4.185 1.00 90.25 97 ASP A N 1
ATOM 792 C CA . ASP A 1 97 ? -1.701 10.505 5.420 1.00 90.25 97 ASP A CA 1
ATOM 793 C C . ASP A 1 97 ? -2.554 9.341 5.951 1.00 90.25 97 ASP A C 1
ATOM 795 O O . ASP A 1 97 ? -2.470 8.981 7.125 1.00 90.25 97 ASP A O 1
ATOM 799 N N . LEU A 1 98 ? -3.333 8.686 5.079 1.00 91.12 98 LEU A N 1
ATOM 800 C CA . LEU A 1 98 ? -4.166 7.534 5.448 1.00 91.12 98 LEU A CA 1
ATOM 801 C C . LEU A 1 98 ? -3.343 6.384 6.042 1.00 91.12 98 LEU A C 1
ATOM 803 O O . LEU A 1 98 ? -3.747 5.781 7.038 1.00 91.12 98 LEU A O 1
ATOM 807 N N . LEU A 1 99 ? -2.212 6.035 5.426 1.00 91.75 99 LEU A N 1
ATOM 808 C CA . LEU A 1 99 ? -1.355 4.955 5.916 1.00 91.75 99 LEU A CA 1
ATOM 809 C C . LEU A 1 99 ? -0.690 5.328 7.243 1.00 91.75 99 LEU A C 1
ATOM 811 O O . LEU A 1 99 ? -0.647 4.487 8.148 1.00 91.75 99 LEU A O 1
ATOM 815 N N . TYR A 1 100 ? -0.233 6.573 7.380 1.00 90.44 100 TYR A N 1
ATOM 816 C CA . TYR A 1 100 ? 0.333 7.088 8.622 1.00 90.44 100 TYR A CA 1
ATOM 817 C C . TYR A 1 100 ? -0.689 7.057 9.767 1.00 90.44 100 TYR A C 1
ATOM 819 O O . TYR A 1 100 ? -0.417 6.485 10.824 1.00 90.44 100 TYR A O 1
ATOM 827 N N . GLU A 1 101 ? -1.899 7.574 9.544 1.00 89.50 101 GLU A N 1
ATOM 828 C CA . GLU A 1 101 ? -2.986 7.575 10.530 1.00 89.50 101 GLU A CA 1
ATOM 829 C C . GLU A 1 101 ? -3.370 6.152 10.971 1.00 89.50 101 GLU A C 1
ATOM 831 O O . GLU A 1 101 ? -3.616 5.914 12.157 1.00 89.50 101 GLU A O 1
ATOM 836 N N . ILE A 1 102 ? -3.376 5.175 10.054 1.00 89.31 102 ILE A N 1
ATOM 837 C CA . ILE A 1 102 ? -3.626 3.762 10.390 1.00 89.31 102 ILE A CA 1
ATOM 838 C C . ILE A 1 102 ? -2.530 3.211 11.298 1.00 89.31 102 ILE A C 1
ATOM 840 O O . ILE A 1 102 ? -2.843 2.544 12.287 1.00 89.31 102 ILE A O 1
ATOM 844 N N . ILE A 1 103 ? -1.260 3.460 10.967 1.00 90.19 103 ILE A N 1
ATOM 845 C CA . ILE A 1 103 ? -0.118 3.008 11.771 1.00 90.19 103 ILE A CA 1
ATOM 846 C C . ILE A 1 103 ? -0.237 3.584 13.181 1.00 90.19 103 ILE A C 1
ATOM 848 O O . ILE A 1 103 ? -0.235 2.810 14.139 1.00 90.19 103 ILE A O 1
ATOM 852 N N . THR A 1 104 ? -0.433 4.899 13.284 1.00 87.94 104 THR A N 1
ATOM 853 C CA . THR A 1 104 ? -0.576 5.635 14.544 1.00 87.94 104 THR A CA 1
ATOM 854 C C . THR A 1 104 ? -1.743 5.108 15.371 1.00 87.94 104 THR A C 1
ATOM 856 O O . THR A 1 104 ? -1.552 4.742 16.529 1.00 87.94 104 THR A O 1
ATOM 859 N N . MET A 1 105 ? -2.925 4.940 14.770 1.00 86.00 105 MET A N 1
ATOM 860 C CA . MET A 1 105 ? -4.105 4.389 15.449 1.00 86.00 105 MET A CA 1
ATOM 861 C C . MET A 1 105 ? -3.875 2.966 15.981 1.00 86.00 105 MET A C 1
ATOM 863 O O . MET A 1 105 ? -4.449 2.598 17.001 1.00 86.00 105 MET A O 1
ATOM 867 N N . ILE A 1 106 ? -3.091 2.132 15.292 1.00 84.56 106 ILE A N 1
ATOM 868 C CA . ILE A 1 106 ? -2.788 0.773 15.767 1.00 84.56 106 ILE A CA 1
ATOM 869 C C . ILE A 1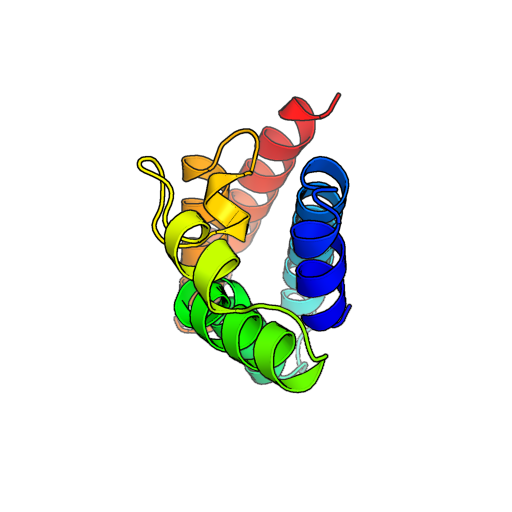 106 ? -1.749 0.790 16.899 1.00 84.56 106 ILE A C 1
ATOM 871 O O . ILE A 1 106 ? -1.789 -0.087 17.765 1.00 84.56 106 ILE A O 1
ATOM 875 N N . THR A 1 107 ? -0.803 1.731 16.883 1.00 82.75 107 THR A N 1
ATOM 876 C CA . THR A 1 107 ? 0.243 1.853 17.912 1.00 82.75 107 THR A CA 1
ATOM 877 C C . THR A 1 107 ? -0.204 2.592 19.167 1.00 82.75 107 THR A C 1
ATOM 879 O O . THR A 1 107 ? 0.314 2.306 20.245 1.00 82.75 107 THR A O 1
ATOM 882 N N . GLU A 1 108 ? -1.136 3.532 19.041 1.00 75.12 108 GLU A N 1
ATOM 883 C CA . GLU A 1 108 ? -1.621 4.374 20.131 1.00 75.12 108 GLU A CA 1
ATOM 884 C C . GLU A 1 108 ? -2.947 3.852 20.701 1.00 75.12 108 GLU A C 1
ATOM 886 O O . GLU A 1 108 ? -3.747 3.220 20.019 1.00 75.12 108 GLU A O 1
ATOM 891 N N . THR A 1 109 ? -3.212 4.132 21.977 1.00 62.44 109 THR A N 1
ATOM 892 C CA . THR A 1 109 ? -4.410 3.650 22.690 1.00 62.44 109 THR A CA 1
ATOM 893 C C . THR A 1 109 ? -5.698 4.445 22.401 1.00 62.44 109 THR A C 1
ATOM 895 O O . THR A 1 109 ? -6.752 4.097 22.933 1.00 62.44 109 THR A O 1
ATOM 898 N N . GLU A 1 110 ? -5.671 5.486 21.557 1.00 58.56 110 GLU A N 1
ATOM 899 C CA . GLU A 1 110 ? -6.830 6.354 21.241 1.00 58.56 110 GLU A CA 1
ATOM 900 C C . GLU A 1 110 ? -7.662 5.866 20.030 1.00 58.56 110 GLU A C 1
ATOM 902 O O . GLU A 1 110 ? -7.945 6.581 19.070 1.00 58.56 110 GLU A O 1
ATOM 907 N N . GLU A 1 111 ? -8.089 4.605 20.065 1.00 61.44 111 GLU A N 1
ATOM 908 C CA . GLU A 1 111 ? -8.501 3.862 18.862 1.00 61.44 111 GLU A CA 1
ATOM 909 C C . GLU A 1 111 ? -9.862 4.252 18.245 1.00 61.44 111 GLU A C 1
ATOM 911 O O . GLU A 1 111 ? -10.088 4.054 17.050 1.00 61.44 111 GLU A O 1
ATOM 916 N N . GLN A 1 112 ? -10.826 4.745 19.033 1.00 59.91 112 GLN A N 1
ATOM 917 C CA . GLN A 1 112 ? -12.226 4.799 18.571 1.00 59.91 112 GLN A CA 1
ATOM 918 C C . GLN A 1 112 ? -12.591 6.039 17.748 1.00 59.91 112 GLN A C 1
ATOM 920 O O . GLN A 1 112 ? -13.444 5.937 16.861 1.00 59.91 112 GLN A O 1
ATOM 925 N N . LYS A 1 113 ? -11.989 7.199 18.031 1.00 57.88 113 LYS A N 1
ATOM 926 C CA . LYS A 1 113 ? -12.297 8.446 17.312 1.00 57.88 113 LYS A CA 1
ATOM 927 C C . LYS A 1 113 ? -11.669 8.431 15.911 1.00 57.88 113 LYS A C 1
ATOM 929 O O . LYS A 1 113 ? -12.363 8.706 14.938 1.00 57.88 113 LYS A O 1
ATOM 934 N N . ASN A 1 114 ? -10.439 7.929 15.814 1.00 74.94 114 ASN A N 1
ATOM 935 C CA . ASN A 1 114 ? -9.647 7.889 14.581 1.00 74.94 114 ASN A CA 1
ATOM 936 C C . ASN A 1 114 ? -10.234 6.954 13.507 1.00 74.94 114 ASN A C 1
ATOM 938 O O . ASN A 1 114 ? -10.113 7.220 12.316 1.00 74.94 114 ASN A O 1
ATOM 942 N N . LEU A 1 115 ? -10.947 5.884 13.889 1.00 81.94 115 LEU A N 1
ATOM 943 C CA . LEU A 1 115 ? -11.457 4.910 12.914 1.00 81.94 115 LEU A CA 1
ATOM 944 C C . LEU A 1 115 ? -12.572 5.458 12.005 1.00 81.94 115 LEU A C 1
ATOM 946 O O . LEU A 1 115 ? -12.692 5.029 10.856 1.00 81.94 115 LEU A O 1
ATOM 950 N N . LYS A 1 116 ? -13.439 6.345 12.513 1.00 83.19 116 LYS A N 1
ATOM 951 C CA . LYS A 1 116 ? -14.510 6.944 11.693 1.00 83.19 116 LYS A CA 1
ATOM 952 C C . LYS A 1 116 ? -13.933 7.916 10.670 1.00 83.19 116 LYS A C 1
ATOM 954 O O . LYS A 1 116 ? -14.338 7.858 9.511 1.00 83.19 116 LYS A O 1
ATOM 959 N N . ASP A 1 117 ? -12.979 8.731 11.099 1.00 85.25 117 ASP A N 1
ATOM 960 C CA . ASP A 1 117 ? -12.321 9.728 10.257 1.00 85.25 117 ASP A CA 1
ATOM 961 C C . ASP A 1 117 ? -11.490 9.039 9.163 1.00 85.25 117 ASP A C 1
ATOM 963 O O . ASP A 1 117 ? -11.668 9.336 7.984 1.00 85.25 117 ASP A O 1
ATOM 967 N N . LEU A 1 118 ? -10.740 7.985 9.508 1.00 87.88 118 LEU A N 1
ATOM 968 C CA . LEU A 1 118 ? -10.025 7.135 8.544 1.00 87.88 118 LEU A CA 1
ATOM 969 C C . LEU A 1 118 ? -10.933 6.553 7.453 1.00 87.88 118 LEU A C 1
ATOM 971 O O . LEU A 1 118 ? -10.570 6.517 6.278 1.00 87.88 118 LEU A O 1
ATOM 975 N N . LYS A 1 119 ? -12.132 6.089 7.823 1.00 88.62 119 LYS A N 1
ATOM 976 C CA . LYS A 1 119 ? -13.103 5.573 6.846 1.00 88.62 119 LYS A CA 1
ATOM 977 C C . LYS A 1 119 ? -13.644 6.674 5.949 1.00 88.62 119 LYS A C 1
ATOM 979 O O . LYS A 1 119 ? -13.755 6.465 4.748 1.00 88.62 119 LYS A O 1
ATOM 984 N N . TYR A 1 120 ? -13.956 7.832 6.524 1.00 88.94 120 TYR A N 1
ATOM 985 C CA . TYR A 1 120 ? -14.395 8.989 5.754 1.00 88.94 120 TYR A CA 1
ATOM 986 C C . TYR A 1 120 ? -13.325 9.435 4.746 1.00 88.94 120 TYR A C 1
ATOM 988 O O . TYR A 1 120 ? -13.643 9.667 3.579 1.00 88.94 120 TYR A O 1
ATOM 996 N N . ASN A 1 121 ? -12.060 9.487 5.168 1.00 88.75 121 ASN A N 1
ATOM 997 C CA . ASN A 1 121 ? -10.925 9.832 4.315 1.00 88.75 121 ASN A CA 1
ATOM 998 C C . ASN A 1 121 ? -10.738 8.796 3.193 1.00 88.75 121 ASN A C 1
ATOM 1000 O O . ASN A 1 121 ? -10.612 9.170 2.027 1.00 88.75 121 ASN A O 1
ATOM 1004 N N . LEU A 1 122 ? -10.829 7.498 3.508 1.00 90.94 122 LEU A N 1
ATOM 1005 C CA . LEU A 1 122 ? -10.776 6.424 2.509 1.00 90.94 122 LEU A CA 1
ATOM 1006 C C . LEU A 1 122 ? -11.920 6.526 1.488 1.00 90.94 122 LEU A C 1
ATOM 1008 O O . LEU A 1 122 ? -11.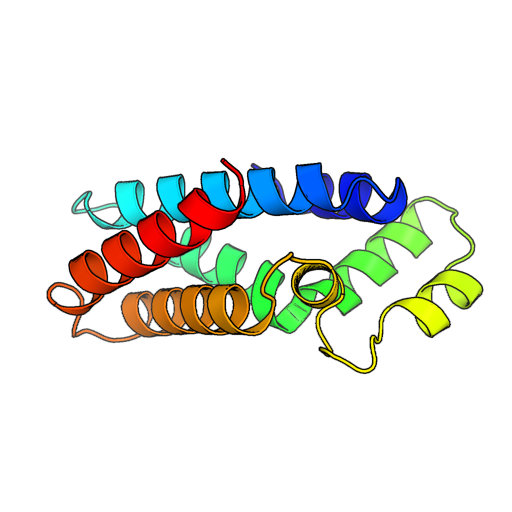696 6.365 0.287 1.00 90.94 122 LEU A O 1
ATOM 1012 N N . ASP A 1 123 ? -13.141 6.807 1.942 1.00 90.19 123 ASP A N 1
ATOM 1013 C CA . ASP A 1 123 ? -14.300 6.985 1.065 1.00 90.19 123 ASP A CA 1
ATOM 1014 C C . ASP A 1 123 ? -14.136 8.212 0.159 1.00 90.19 123 ASP A C 1
ATOM 1016 O O . ASP A 1 123 ? -14.478 8.155 -1.027 1.00 90.19 123 ASP A O 1
ATOM 1020 N N . CYS A 1 124 ? -13.589 9.313 0.684 1.00 88.69 124 CYS A N 1
ATOM 1021 C CA . CYS A 1 124 ? -13.255 10.494 -0.113 1.00 88.69 124 CYS A CA 1
ATOM 1022 C C . CYS A 1 124 ? -12.204 10.162 -1.175 1.00 88.69 124 CYS A C 1
ATOM 1024 O O . CYS A 1 124 ? -12.407 10.487 -2.346 1.00 88.69 124 CYS A O 1
ATOM 1026 N N . TYR A 1 125 ? -11.147 9.440 -0.800 1.00 88.12 125 TYR A N 1
ATOM 1027 C CA . TYR A 1 125 ? -10.114 8.989 -1.726 1.00 88.12 125 TYR A CA 1
ATOM 1028 C C . TYR A 1 125 ? -10.683 8.130 -2.858 1.00 88.12 125 TYR A C 1
ATOM 1030 O O . TYR A 1 125 ? -10.400 8.348 -4.034 1.00 88.12 125 TYR A O 1
ATOM 1038 N N . ARG A 1 126 ? -11.558 7.173 -2.527 1.00 86.81 126 ARG A N 1
ATOM 1039 C CA . ARG A 1 126 ? -12.185 6.276 -3.510 1.00 86.81 126 ARG A CA 1
ATOM 1040 C C . ARG A 1 126 ? -12.997 7.006 -4.567 1.00 86.81 126 ARG A C 1
ATOM 1042 O O . ARG A 1 126 ? -13.045 6.541 -5.703 1.00 86.81 126 ARG A O 1
ATOM 1049 N N . ARG A 1 127 ? -13.622 8.135 -4.231 1.00 86.19 127 ARG A N 1
ATOM 1050 C CA . ARG A 1 127 ? -14.383 8.931 -5.210 1.00 86.19 127 ARG A CA 1
ATOM 1051 C C . ARG A 1 127 ? -13.503 9.477 -6.329 1.00 86.19 127 ARG A C 1
ATOM 1053 O O . ARG A 1 127 ? -14.028 9.770 -7.395 1.00 86.19 127 ARG A O 1
ATOM 1060 N N . LEU A 1 128 ? -12.186 9.543 -6.129 1.00 79.06 128 LEU A N 1
ATOM 1061 C CA . LEU A 1 128 ? -11.237 9.891 -7.182 1.00 79.06 128 LEU A CA 1
ATOM 1062 C C . LEU A 1 128 ? -11.124 8.807 -8.268 1.00 79.06 128 LEU A C 1
ATOM 1064 O O . LEU A 1 128 ? -10.528 9.088 -9.300 1.00 79.06 128 LEU A O 1
ATOM 1068 N N . PHE A 1 129 ? -11.652 7.593 -8.063 1.00 70.06 129 PHE A N 1
ATOM 1069 C CA . PHE A 1 129 ? -11.594 6.465 -9.011 1.00 70.06 129 PHE A CA 1
ATOM 1070 C C . PHE A 1 129 ? -12.897 6.244 -9.783 1.00 70.06 129 PHE A C 1
ATOM 1072 O O . PHE A 1 129 ? -12.918 5.384 -10.666 1.00 70.06 129 PHE A O 1
ATOM 1079 N N . CYS A 1 130 ? -13.959 6.969 -9.424 1.00 54.38 130 CYS A N 1
ATOM 1080 C CA . CYS A 1 130 ? -15.234 6.958 -10.135 1.00 54.38 130 CYS A CA 1
ATOM 1081 C C . CYS A 1 130 ? -15.160 7.756 -11.441 1.00 54.38 130 CYS A C 1
ATOM 1083 O O . CYS A 1 130 ? -14.424 8.769 -11.484 1.00 54.38 130 CYS A O 1
#

Organism: NCBI:txid1618480

Secondary structure (DSSP, 8-state):
--HHHHHHHHHTT-HHHHHHHHHHHHHHHHHHHTSTT--SHHHHHHHHHHHTSHHHHHHHHHHHTT--HHHHHHHH-BTTBSSHHHHTSSSHHHHHHHHHHHHHHHHSS-HHHHHHHHHHHHHHHHGGG-

Foldseek 3Di:
DDLVVLLVCVVVVVLVVSQVVLLVLLVVLLVVVPDPPDDCVVVLVVLCCQQPVVLVVSLVVCVVVVHPSPVVNVVCCDPQDNHNSLNSQPHSVLSNVLSVLSNCLSVDPPNDPSSVVSVVSSVVSVVVVD